Protein AF-A0A7Y5J2P7-F1 (afdb_monomer_lite)

Secondary structure (DSSP, 8-state):
----EEEEEETTEEEEEE----SS-----STTSSHHHHHHHH-

pLDDT: mean 95.35, std 4.07, range [77.5, 97.94]

Radius of gyration: 10.35 Å; chains: 1; bounding box: 23×19×26 Å

Foldseek 3Di:
DPAWDWDDPQDPPNTDTGNGDDPDDDDDDDPPPCPVVVVVRVD

Sequence (43 aa):
MLDHLVVQNYRLFKDLNIPKLGQVNLITGKNNAGKSTLLEVIG

Structure (mmCIF, N/CA/C/O backbone):
data_AF-A0A7Y5J2P7-F1
#
_entry.id   AF-A0A7Y5J2P7-F1
#
loop_
_atom_site.group_PDB
_atom_site.id
_atom_site.type_symbol
_atom_si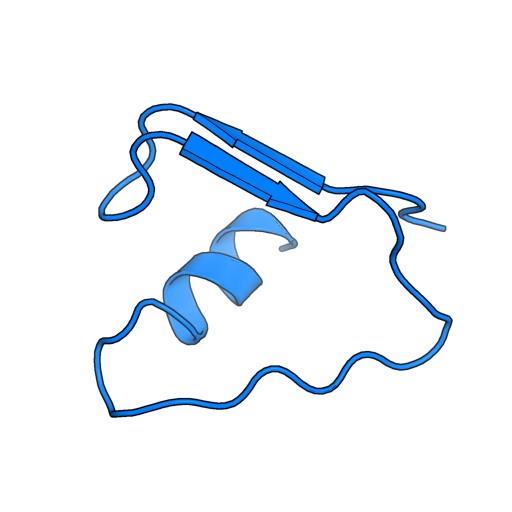te.label_atom_id
_atom_site.label_alt_id
_atom_site.label_comp_id
_atom_site.label_asym_id
_atom_site.label_entity_id
_atom_site.label_seq_id
_atom_site.pdbx_PDB_ins_code
_atom_site.Cartn_x
_atom_site.Cartn_y
_atom_site.Cartn_z
_atom_site.occupancy
_atom_site.B_iso_or_equiv
_atom_site.auth_seq_id
_atom_site.auth_comp_id
_atom_site.auth_asym_id
_atom_site.auth_atom_id
_atom_site.pdbx_PDB_model_num
ATOM 1 N N . 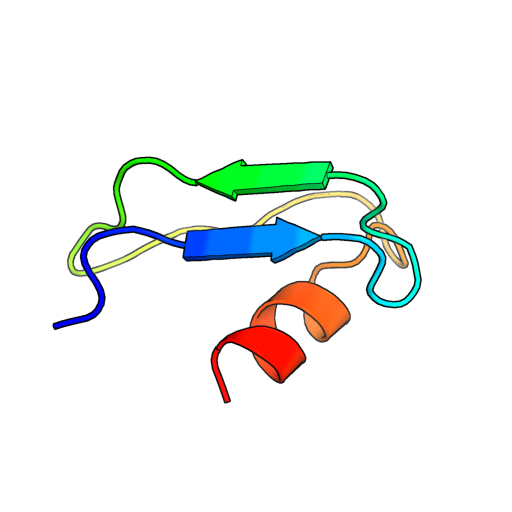MET A 1 1 ? -10.510 10.419 9.412 1.00 79.25 1 MET A N 1
ATOM 2 C CA . MET A 1 1 ? -9.675 9.228 9.152 1.00 79.25 1 MET A CA 1
ATOM 3 C C . MET A 1 1 ? -9.857 8.891 7.683 1.00 79.25 1 MET A C 1
ATOM 5 O O . MET A 1 1 ? -10.937 9.157 7.176 1.00 79.25 1 MET A O 1
ATOM 9 N N . LEU A 1 2 ? -8.824 8.434 6.975 1.00 90.88 2 LEU A N 1
ATOM 10 C CA . LEU A 1 2 ? -8.989 8.038 5.575 1.00 90.88 2 LEU A CA 1
ATOM 11 C C . LEU A 1 2 ? -9.741 6.701 5.551 1.00 90.88 2 LEU A C 1
ATOM 13 O O . LEU A 1 2 ? -9.210 5.713 6.049 1.00 90.88 2 LEU A O 1
ATOM 17 N N . ASP A 1 3 ? -10.970 6.685 5.036 1.00 95.06 3 ASP A N 1
ATOM 18 C CA . ASP A 1 3 ? -11.833 5.495 5.087 1.00 95.06 3 ASP A CA 1
ATOM 19 C C . ASP A 1 3 ? -11.639 4.573 3.880 1.00 95.06 3 ASP A C 1
ATOM 21 O O . ASP A 1 3 ? -11.796 3.361 3.994 1.00 95.06 3 ASP A O 1
ATOM 25 N N . HIS A 1 4 ? -11.276 5.136 2.728 1.00 96.62 4 HIS A N 1
ATOM 26 C CA . HIS A 1 4 ? -11.017 4.428 1.478 1.00 96.62 4 HIS A CA 1
ATOM 27 C C . HIS A 1 4 ? -9.984 5.200 0.648 1.00 96.62 4 HIS A C 1
ATOM 29 O O . HIS A 1 4 ? -9.737 6.382 0.899 1.00 96.62 4 HIS A O 1
ATOM 35 N N . LEU A 1 5 ? -9.382 4.539 -0.339 1.00 97.00 5 LEU A N 1
ATOM 36 C CA . LEU A 1 5 ? -8.421 5.143 -1.257 1.00 97.00 5 LEU A CA 1
ATOM 37 C C . LEU A 1 5 ? -8.702 4.695 -2.691 1.00 97.00 5 LEU A C 1
ATOM 39 O O . LEU A 1 5 ? -8.801 3.500 -2.961 1.00 97.00 5 LEU A O 1
ATOM 43 N N . VAL A 1 6 ? -8.759 5.656 -3.611 1.00 97.69 6 VAL A N 1
ATOM 44 C CA . VAL A 1 6 ? -8.815 5.406 -5.055 1.00 97.69 6 VAL A CA 1
ATOM 45 C C . VAL A 1 6 ? -7.650 6.130 -5.716 1.00 97.69 6 VAL A C 1
ATOM 47 O O . VAL A 1 6 ? -7.449 7.322 -5.493 1.00 97.69 6 VAL A O 1
ATOM 50 N N . VAL A 1 7 ? -6.886 5.407 -6.532 1.00 97.75 7 VAL A N 1
ATOM 51 C CA . VAL A 1 7 ? -5.747 5.935 -7.289 1.00 97.75 7 VAL A CA 1
ATOM 52 C C . VAL A 1 7 ? -5.913 5.549 -8.746 1.00 97.75 7 VAL A C 1
ATOM 54 O O . VAL A 1 7 ? -5.986 4.365 -9.070 1.00 97.75 7 VAL A O 1
ATOM 57 N N . GLN A 1 8 ? -5.942 6.541 -9.629 1.00 97.94 8 GLN A N 1
ATOM 58 C CA . GLN A 1 8 ? -6.096 6.324 -11.064 1.00 97.94 8 GLN A CA 1
ATOM 59 C C . GLN A 1 8 ? -4.962 6.996 -11.826 1.00 97.94 8 GLN A C 1
ATOM 61 O O . GLN A 1 8 ? -4.635 8.154 -11.576 1.00 97.94 8 GLN A O 1
ATOM 66 N N . ASN A 1 9 ? -4.382 6.259 -12.773 1.00 97.69 9 ASN A N 1
ATOM 67 C CA . ASN A 1 9 ? -3.332 6.727 -13.679 1.00 97.69 9 ASN A CA 1
ATOM 68 C C . ASN A 1 9 ? -2.142 7.418 -12.979 1.00 97.69 9 ASN A C 1
ATOM 70 O O . ASN A 1 9 ? -1.595 8.395 -13.490 1.00 97.69 9 ASN A O 1
ATOM 74 N N . TYR A 1 10 ? -1.711 6.894 -11.826 1.00 97.50 10 TYR A N 1
ATOM 75 C CA . TYR A 1 10 ? -0.576 7.422 -11.066 1.00 97.50 10 TYR A CA 1
ATOM 76 C C . TYR A 1 10 ? 0.575 6.416 -11.011 1.00 97.50 10 TYR A C 1
ATOM 78 O O . TYR A 1 10 ? 0.485 5.360 -10.378 1.00 97.50 10 TYR A O 1
ATOM 86 N N . ARG A 1 11 ? 1.697 6.767 -11.651 1.00 95.88 11 ARG A N 1
ATOM 87 C CA . ARG A 1 11 ? 2.893 5.915 -11.774 1.00 95.88 11 ARG A CA 1
ATOM 88 C C . ARG A 1 11 ? 2.523 4.499 -12.255 1.00 95.88 11 ARG A C 1
ATOM 90 O O . ARG A 1 11 ? 2.109 4.330 -13.395 1.00 95.88 11 ARG A O 1
ATOM 97 N N . LEU A 1 12 ? 2.693 3.484 -11.403 1.00 95.50 12 LEU A N 1
ATOM 98 C CA . LEU A 1 12 ? 2.405 2.079 -11.713 1.00 95.50 12 LEU A CA 1
ATOM 99 C C . LEU A 1 12 ? 0.949 1.672 -11.430 1.00 95.50 12 LEU A C 1
ATOM 101 O O . LEU A 1 12 ? 0.517 0.611 -11.879 1.00 95.50 12 LEU A O 1
ATOM 105 N N . PHE A 1 13 ? 0.187 2.496 -10.707 1.00 97.25 13 PHE A N 1
ATOM 106 C CA . PHE A 1 13 ? -1.226 2.254 -10.440 1.00 97.25 13 PHE A CA 1
ATOM 107 C C . PHE A 1 13 ? -2.067 2.834 -11.579 1.00 97.25 13 PHE A C 1
ATOM 109 O O . PHE A 1 13 ? -2.308 4.038 -11.645 1.00 97.25 13 PHE A O 1
ATOM 116 N N . LYS A 1 14 ? -2.510 1.964 -12.494 1.00 97.38 14 LYS A N 1
ATOM 117 C CA . LYS A 1 14 ? -3.504 2.328 -13.518 1.00 97.38 14 LYS A CA 1
ATOM 118 C C . LYS A 1 14 ? -4.873 2.557 -12.882 1.00 97.38 14 LYS A C 1
ATOM 120 O O . LYS A 1 14 ? -5.490 3.586 -13.121 1.00 97.38 14 LYS A O 1
ATOM 125 N N . ASP A 1 15 ? -5.286 1.614 -12.043 1.00 97.69 15 ASP A N 1
ATOM 126 C CA . ASP A 1 15 ? -6.506 1.672 -11.247 1.00 97.69 15 ASP A CA 1
ATOM 127 C C . ASP A 1 15 ? -6.283 0.855 -9.968 1.00 97.69 15 ASP A C 1
ATOM 129 O O . ASP A 1 15 ? -6.075 -0.361 -10.021 1.00 97.69 15 ASP A O 1
ATOM 133 N N . LEU A 1 16 ? -6.221 1.538 -8.827 1.00 97.50 16 LEU A N 1
ATOM 134 C CA . LEU A 1 16 ? -6.107 0.935 -7.505 1.00 97.50 16 LEU A CA 1
ATOM 135 C C . LEU A 1 16 ? -7.274 1.423 -6.653 1.00 97.50 16 LEU A C 1
ATOM 137 O O . LEU A 1 16 ? -7.383 2.613 -6.365 1.00 97.50 16 LEU A O 1
ATOM 141 N N . ASN A 1 17 ? -8.094 0.483 -6.196 1.00 97.75 17 ASN A N 1
ATOM 142 C CA . ASN A 1 17 ? -9.196 0.745 -5.283 1.00 97.75 17 ASN A CA 1
ATOM 143 C C . ASN A 1 17 ? -8.988 -0.035 -3.980 1.00 97.75 17 ASN A C 1
ATOM 145 O O . ASN A 1 17 ? -8.968 -1.268 -3.979 1.00 97.75 17 ASN A O 1
ATOM 149 N N . ILE A 1 18 ? -8.840 0.693 -2.875 1.00 97.12 18 ILE A N 1
ATOM 150 C CA . ILE A 1 18 ? -8.831 0.159 -1.515 1.00 97.12 18 ILE A CA 1
ATOM 151 C C . ILE A 1 18 ? -10.121 0.648 -0.844 1.00 97.12 18 ILE A C 1
ATOM 153 O O . ILE A 1 18 ? -10.155 1.757 -0.308 1.00 97.12 18 ILE A O 1
ATOM 157 N N . PRO A 1 19 ? -11.197 -0.157 -0.859 1.00 97.06 19 PRO A N 1
ATOM 158 C CA . PRO A 1 19 ? -12.529 0.297 -0.458 1.00 97.06 19 PRO A CA 1
ATOM 159 C C . PRO A 1 19 ? -12.674 0.517 1.052 1.00 97.06 19 PRO A C 1
ATOM 161 O O . PRO A 1 19 ? -13.657 1.109 1.489 1.00 97.06 19 PRO A O 1
ATOM 164 N N . LYS A 1 20 ? -11.730 0.013 1.857 1.00 96.00 20 LYS A N 1
ATOM 165 C CA . LYS A 1 20 ? -11.714 0.192 3.306 1.00 96.00 20 LYS A CA 1
ATOM 166 C C . LYS A 1 20 ? -10.289 0.246 3.835 1.00 96.00 20 LYS A C 1
ATOM 168 O O . LYS A 1 20 ? -9.497 -0.656 3.565 1.00 96.00 20 LYS A O 1
ATOM 173 N N . LEU A 1 21 ? -10.007 1.249 4.653 1.00 95.94 21 LEU A N 1
ATOM 174 C CA . LEU A 1 21 ? -8.799 1.350 5.460 1.00 95.94 21 LEU A CA 1
ATOM 175 C C . LEU A 1 21 ? -9.166 1.210 6.939 1.00 95.94 21 LEU A C 1
ATOM 177 O O . LEU A 1 21 ? -10.117 1.814 7.435 1.00 95.94 21 LEU A O 1
ATOM 181 N N . GLY A 1 22 ? -8.430 0.354 7.641 1.00 95.00 22 GLY A N 1
ATOM 182 C CA . GLY A 1 22 ? -8.534 0.216 9.089 1.00 95.00 22 GLY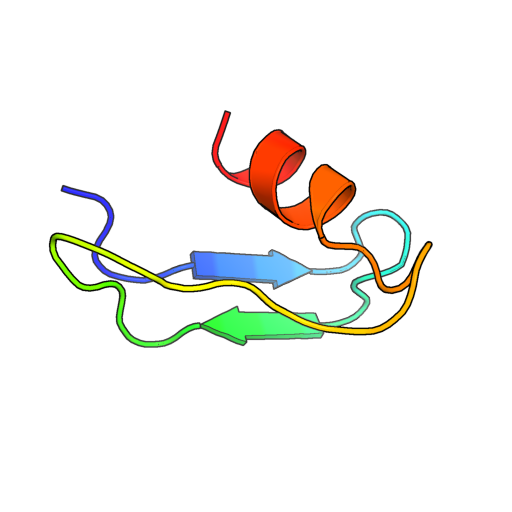 A CA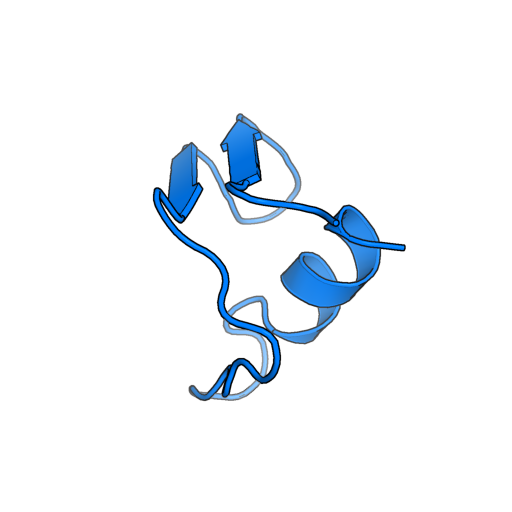 1
ATOM 183 C C . GLY A 1 22 ? -7.695 1.262 9.820 1.00 95.00 22 GLY A C 1
ATOM 184 O O . GLY A 1 22 ? -6.922 2.000 9.213 1.00 95.00 22 GLY A O 1
ATOM 185 N N . GLN A 1 23 ? -7.786 1.262 11.151 1.00 93.56 23 GLN A N 1
ATOM 186 C CA . GLN A 1 23 ? -6.889 2.047 12.007 1.00 93.56 23 GLN A CA 1
ATOM 187 C C . GLN A 1 23 ? -5.415 1.642 11.814 1.00 93.56 23 GLN A C 1
ATOM 189 O O . GLN A 1 23 ? -4.518 2.472 11.922 1.00 93.56 23 GLN A O 1
ATOM 194 N N . VAL A 1 24 ? -5.177 0.365 11.497 1.00 94.25 24 VAL A N 1
ATOM 195 C CA . VAL A 1 24 ? -3.873 -0.191 11.126 1.00 94.25 24 VAL A CA 1
ATOM 196 C C . VAL A 1 24 ? -4.048 -0.980 9.833 1.00 94.25 24 VAL A C 1
ATOM 198 O O . VAL A 1 24 ? -4.956 -1.804 9.730 1.00 94.25 24 VAL A O 1
ATOM 201 N N . ASN A 1 25 ? -3.174 -0.741 8.854 1.00 94.06 25 ASN A N 1
ATOM 202 C CA . ASN A 1 25 ? -3.170 -1.441 7.569 1.00 94.06 25 ASN A CA 1
ATOM 203 C C . ASN A 1 25 ? -1.781 -2.039 7.326 1.00 94.06 25 ASN A C 1
ATOM 205 O O . ASN A 1 25 ? -0.774 -1.356 7.501 1.00 94.06 25 ASN A O 1
ATOM 209 N N . LEU A 1 26 ? -1.724 -3.303 6.905 1.00 96.44 26 LEU A N 1
ATOM 210 C CA . LEU A 1 26 ? -0.481 -3.967 6.517 1.00 96.44 26 LEU A CA 1
ATOM 211 C C . LEU A 1 26 ? -0.373 -3.996 4.992 1.00 96.44 26 LEU A C 1
ATOM 213 O O . LEU A 1 26 ? -1.157 -4.660 4.320 1.00 96.44 26 LEU A O 1
ATOM 217 N N . ILE A 1 27 ? 0.633 -3.311 4.453 1.00 94.50 27 ILE A N 1
ATOM 218 C CA . ILE A 1 27 ? 0.931 -3.291 3.019 1.00 94.50 27 ILE A CA 1
ATOM 219 C C . ILE A 1 27 ? 2.184 -4.141 2.784 1.00 94.50 27 ILE A C 1
ATOM 221 O O . ILE A 1 27 ? 3.278 -3.785 3.218 1.00 94.50 27 ILE A O 1
ATOM 225 N N . THR A 1 28 ? 2.035 -5.266 2.083 1.00 96.69 28 THR A N 1
ATOM 226 C CA . THR A 1 28 ? 3.119 -6.222 1.795 1.00 96.69 28 THR A CA 1
ATOM 227 C C . THR A 1 28 ? 3.239 -6.512 0.296 1.00 96.69 28 THR A C 1
ATOM 229 O O . THR A 1 28 ? 2.402 -6.097 -0.500 1.00 96.69 28 THR A O 1
ATOM 232 N N . GLY A 1 29 ? 4.314 -7.189 -0.111 1.00 96.81 29 GLY A N 1
ATOM 233 C CA . GLY A 1 29 ? 4.574 -7.574 -1.498 1.00 96.81 29 GLY A CA 1
ATOM 234 C C . GLY A 1 29 ? 6.052 -7.503 -1.876 1.00 96.81 29 GLY A C 1
ATOM 235 O O . GLY A 1 29 ? 6.890 -7.034 -1.100 1.00 96.81 29 GLY A O 1
ATOM 236 N N . LYS A 1 30 ? 6.380 -7.931 -3.101 1.00 97.88 30 LYS A N 1
ATOM 237 C CA . LYS A 1 30 ? 7.750 -7.884 -3.642 1.00 97.88 30 LYS A CA 1
ATOM 238 C C . LYS A 1 30 ? 8.294 -6.451 -3.703 1.00 97.88 30 LYS A C 1
ATOM 240 O O . LYS A 1 30 ? 7.540 -5.471 -3.689 1.00 97.88 30 LYS A O 1
ATOM 245 N N . ASN A 1 31 ? 9.616 -6.313 -3.756 1.00 96.38 31 ASN A N 1
ATOM 246 C CA . ASN A 1 31 ? 10.249 -5.017 -4.003 1.00 96.38 31 ASN A CA 1
ATOM 247 C C . ASN A 1 31 ? 9.753 -4.425 -5.324 1.00 96.38 31 ASN A C 1
ATOM 249 O O . ASN A 1 31 ? 9.413 -5.156 -6.252 1.00 96.38 31 ASN A O 1
ATOM 253 N N . ASN A 1 32 ? 9.644 -3.098 -5.354 1.00 94.94 32 ASN A N 1
ATOM 254 C CA . ASN A 1 32 ? 9.185 -2.316 -6.503 1.00 94.94 32 ASN A CA 1
ATOM 255 C C . ASN A 1 32 ? 7.732 -2.579 -6.945 1.00 94.94 32 ASN A C 1
ATOM 257 O O . ASN A 1 32 ? 7.281 -1.982 -7.914 1.00 94.94 32 ASN A O 1
ATOM 261 N N . ALA A 1 33 ? 6.952 -3.365 -6.196 1.00 96.62 33 ALA A N 1
ATOM 262 C CA . ALA A 1 33 ? 5.524 -3.581 -6.455 1.00 96.62 33 ALA A CA 1
ATOM 263 C C . ALA A 1 33 ? 4.630 -2.357 -6.138 1.00 96.62 33 ALA A C 1
ATOM 265 O O . ALA A 1 33 ? 3.412 -2.474 -6.125 1.00 96.62 33 ALA A O 1
ATOM 266 N N . GLY A 1 34 ? 5.226 -1.199 -5.833 1.00 96.44 34 GLY A N 1
ATOM 267 C CA . GLY A 1 34 ? 4.502 0.043 -5.554 1.00 96.44 34 GLY A CA 1
ATOM 268 C C . GLY A 1 34 ? 4.140 0.307 -4.099 1.00 96.44 34 GLY A C 1
ATOM 269 O O . GLY A 1 34 ? 3.359 1.208 -3.836 1.00 96.44 34 GLY A O 1
ATOM 270 N N . LYS A 1 35 ? 4.734 -0.406 -3.135 1.00 97.12 35 LYS A N 1
ATOM 271 C CA . LYS A 1 35 ? 4.507 -0.139 -1.700 1.00 97.12 35 LYS A CA 1
ATOM 272 C C . LYS A 1 35 ? 4.874 1.299 -1.303 1.00 97.12 35 LYS A C 1
ATOM 274 O O . LYS A 1 35 ? 4.071 1.978 -0.681 1.00 97.12 35 LYS A O 1
ATOM 279 N N . SER A 1 36 ? 6.051 1.785 -1.710 1.00 97.31 36 SER A N 1
ATOM 280 C CA . SER A 1 36 ? 6.454 3.179 -1.463 1.00 97.31 36 SER A CA 1
ATOM 281 C C . SER A 1 36 ? 5.569 4.166 -2.219 1.00 97.31 36 SER A C 1
ATOM 283 O O . SER A 1 36 ? 5.181 5.179 -1.662 1.00 97.31 36 SER A O 1
ATOM 285 N N . THR A 1 37 ? 5.173 3.834 -3.451 1.00 97.56 37 THR A N 1
ATOM 286 C CA . THR A 1 37 ? 4.215 4.636 -4.222 1.00 97.56 37 THR A CA 1
ATOM 287 C C . THR A 1 37 ? 2.863 4.747 -3.521 1.00 97.56 37 THR A C 1
ATOM 289 O O . THR A 1 37 ? 2.264 5.812 -3.533 1.00 97.56 37 THR A O 1
ATOM 292 N N . LEU A 1 38 ? 2.385 3.680 -2.878 1.00 96.88 38 LEU A N 1
ATOM 293 C CA . LEU A 1 38 ? 1.150 3.721 -2.098 1.00 96.88 38 LEU A CA 1
ATOM 294 C C . LEU A 1 38 ? 1.280 4.658 -0.889 1.00 96.88 38 LEU A C 1
ATOM 296 O O . LEU A 1 38 ? 0.34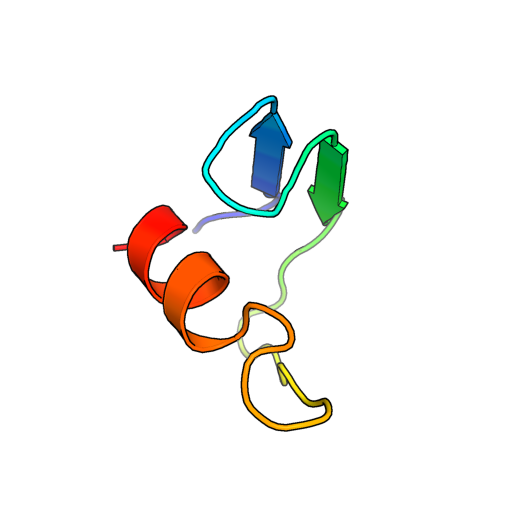7 5.395 -0.599 1.00 96.88 38 LEU A O 1
ATOM 300 N N . LEU A 1 39 ? 2.439 4.675 -0.224 1.00 95.25 39 LEU A N 1
ATOM 301 C CA . LEU A 1 39 ? 2.706 5.622 0.862 1.00 95.25 39 LEU A CA 1
ATOM 302 C C . LEU A 1 39 ? 2.822 7.071 0.365 1.00 95.25 39 LEU A C 1
ATOM 304 O O . LEU A 1 39 ? 2.305 7.954 1.032 1.00 95.25 39 LEU A O 1
ATOM 308 N N . GLU A 1 40 ? 3.429 7.314 -0.804 1.00 95.88 40 GLU A N 1
ATOM 309 C CA . GLU A 1 40 ? 3.468 8.646 -1.439 1.00 95.88 40 GLU A CA 1
ATOM 310 C C . GLU A 1 40 ? 2.066 9.186 -1.734 1.00 95.88 40 GLU A C 1
ATOM 312 O O . GLU A 1 40 ? 1.837 10.378 -1.602 1.00 95.88 40 GLU A O 1
ATOM 317 N N . VAL A 1 41 ? 1.129 8.321 -2.134 1.00 95.19 41 VAL A N 1
ATOM 318 C CA . VAL A 1 41 ? -0.253 8.734 -2.422 1.00 95.19 41 VAL A CA 1
ATOM 319 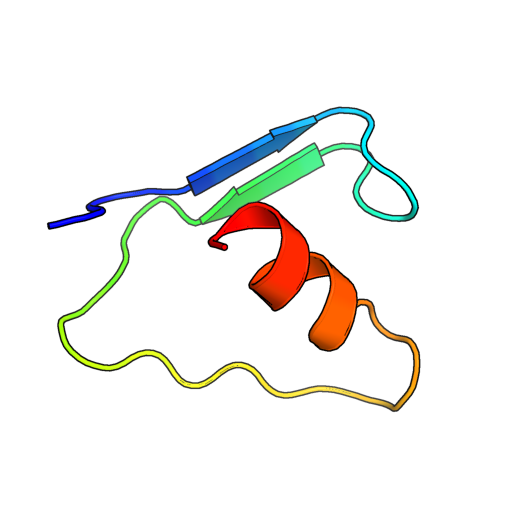C C . VAL A 1 41 ? -1.028 9.095 -1.148 1.00 95.19 41 VAL A C 1
ATOM 321 O O . VAL A 1 41 ? -1.929 9.926 -1.199 1.00 95.19 41 VAL A O 1
ATOM 324 N N . ILE A 1 42 ? -0.715 8.451 -0.020 1.00 91.38 42 ILE A N 1
ATOM 325 C CA . ILE A 1 42 ? -1.366 8.711 1.277 1.00 91.38 42 ILE A CA 1
ATOM 326 C C . ILE A 1 42 ? -0.723 9.919 1.997 1.00 91.38 42 ILE A C 1
ATOM 328 O O . ILE A 1 42 ? -1.317 10.438 2.944 1.00 91.38 42 ILE A O 1
ATOM 332 N N . GLY A 1 43 ? 0.480 10.329 1.573 1.00 77.50 43 GLY A N 1
ATOM 333 C CA . GLY A 1 43 ? 1.307 11.382 2.174 1.00 77.50 43 GLY A CA 1
ATOM 334 C C . GLY A 1 43 ? 0.887 12.806 1.838 1.00 77.50 43 GLY A C 1
ATOM 335 O O . GLY A 1 43 ? 0.507 13.064 0.677 1.00 77.50 43 GLY A O 1
#